Protein AF-A0A7S3A0T6-F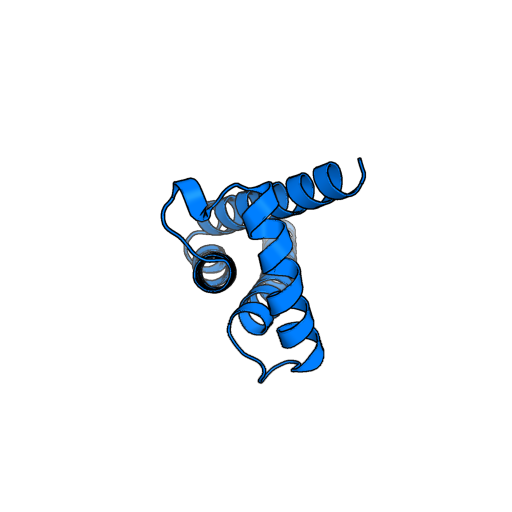1 (afdb_monomer)

Organism: NCBI:txid101924

Radius of gyration: 15.34 Å; Cα contacts (8 Å, |Δi|>4): 96; chains: 1; bounding box: 40×33×41 Å

Secondary structure (DSSP, 8-state):
-HHHHHHHHHHHHHHHHHHHHHHHHHHH-TTS-HHHHHHHHHHHHHHHHHHTGGGGT--HHHHHHHHHHHHHHHHHHHHHSHHHHHHHHHHHHHHHHHHHHHTT-

pLDDT: mean 93.17, std 6.4, range [57.34, 98.19]

InterPro domains:
  IPR032808 DoxX family [PF07681] (11-99)
  IPR040399 Transmembrane protein 35A/B [PTHR13163] (6-102)

Structure (mmCIF, N/CA/C/O backbone):
data_AF-A0A7S3A0T6-F1
#
_entry.id   AF-A0A7S3A0T6-F1
#
loop_
_atom_site.group_PDB
_atom_site.id
_atom_site.type_symbol
_atom_site.label_atom_id
_atom_site.label_alt_id
_atom_site.label_comp_id
_atom_site.label_asym_id
_atom_site.label_entity_id
_atom_site.label_seq_id
_atom_site.pdbx_PDB_ins_code
_atom_site.Cartn_x
_atom_site.Cartn_y
_atom_site.Cartn_z
_atom_site.occupancy
_atom_site.B_iso_or_equiv
_atom_site.auth_seq_id
_atom_site.auth_comp_id
_atom_site.auth_asym_id
_atom_site.auth_atom_id
_atom_site.pdbx_PDB_model_num
ATOM 1 N N . MET A 1 1 ? 22.030 4.275 -23.864 1.00 62.88 1 MET A N 1
ATOM 2 C CA . MET A 1 1 ? 21.041 5.051 -23.076 1.00 62.88 1 MET A CA 1
ATOM 3 C C . MET A 1 1 ? 19.754 4.273 -22.760 1.00 62.88 1 MET A C 1
ATOM 5 O O . MET A 1 1 ? 19.352 4.265 -21.606 1.00 62.88 1 MET A O 1
ATOM 9 N N . VAL A 1 2 ? 19.133 3.569 -23.721 1.00 71.81 2 VAL A N 1
ATOM 10 C CA . VAL A 1 2 ? 17.883 2.792 -23.501 1.00 71.81 2 VAL A CA 1
ATOM 11 C C . VAL A 1 2 ? 18.042 1.643 -22.489 1.00 71.81 2 VAL A C 1
ATOM 13 O O . VAL A 1 2 ? 17.225 1.512 -21.585 1.00 71.81 2 VAL A O 1
ATOM 16 N N . LYS A 1 3 ? 19.135 0.867 -22.566 1.00 81.75 3 LYS A N 1
ATOM 17 C CA . LYS A 1 3 ? 19.411 -0.235 -21.621 1.00 81.75 3 LYS A CA 1
ATOM 18 C C . LYS A 1 3 ? 19.549 0.234 -20.166 1.00 81.75 3 LYS A C 1
ATOM 20 O O . LYS A 1 3 ? 19.013 -0.401 -19.272 1.00 81.75 3 LYS A O 1
ATOM 25 N N . ALA A 1 4 ? 20.213 1.370 -19.942 1.00 85.69 4 ALA A N 1
ATOM 26 C CA . ALA A 1 4 ? 20.370 1.938 -18.604 1.00 85.69 4 ALA A CA 1
ATOM 27 C C . ALA A 1 4 ? 19.019 2.363 -18.005 1.00 85.69 4 ALA A C 1
ATOM 29 O O . ALA A 1 4 ? 18.727 2.022 -16.867 1.00 85.69 4 ALA A O 1
ATOM 30 N N . LYS A 1 5 ? 18.154 3.023 -18.792 1.00 86.81 5 LYS A N 1
ATOM 31 C CA . LYS A 1 5 ? 16.795 3.393 -18.357 1.00 86.81 5 LYS A CA 1
ATOM 32 C C . LYS A 1 5 ? 15.942 2.171 -18.004 1.00 86.81 5 LYS A C 1
ATOM 34 O O . LYS A 1 5 ? 15.212 2.204 -17.020 1.00 86.81 5 LYS A O 1
ATOM 39 N N . LEU A 1 6 ? 16.063 1.093 -18.780 1.00 90.31 6 LEU A N 1
ATOM 40 C CA . LEU A 1 6 ? 15.365 -0.162 -18.506 1.00 90.31 6 LEU A CA 1
ATOM 41 C C . LEU A 1 6 ? 15.841 -0.798 -17.193 1.00 90.31 6 LEU A C 1
ATOM 43 O O . LEU A 1 6 ? 15.012 -1.138 -16.356 1.00 90.31 6 LEU A O 1
ATOM 47 N N . ILE A 1 7 ? 17.158 -0.908 -16.992 1.00 94.00 7 ILE A N 1
ATOM 48 C CA . ILE A 1 7 ? 17.740 -1.468 -15.763 1.00 94.00 7 ILE A CA 1
ATOM 49 C C . ILE A 1 7 ? 17.304 -0.651 -14.548 1.00 94.00 7 ILE A C 1
ATOM 51 O O . ILE A 1 7 ? 16.799 -1.220 -13.586 1.00 94.00 7 ILE A O 1
ATOM 55 N N . VAL A 1 8 ? 17.425 0.677 -14.612 1.00 94.25 8 VAL A N 1
ATOM 56 C CA . VAL A 1 8 ? 16.989 1.572 -13.530 1.00 94.25 8 VAL A CA 1
ATOM 57 C C . VAL A 1 8 ? 15.506 1.371 -13.222 1.00 94.25 8 VAL A C 1
ATOM 59 O O . VAL A 1 8 ? 15.139 1.227 -12.060 1.00 94.25 8 VAL A O 1
ATOM 62 N N . SER A 1 9 ? 14.650 1.286 -14.247 1.00 92.12 9 SER A N 1
ATOM 63 C CA . SER A 1 9 ? 13.222 1.040 -14.034 1.00 92.12 9 SER A CA 1
ATOM 64 C C . SER A 1 9 ? 12.956 -0.312 -13.371 1.00 92.12 9 SER A C 1
ATOM 66 O O . SER A 1 9 ? 12.110 -0.372 -12.485 1.00 92.12 9 SER A O 1
ATOM 68 N N . ILE A 1 10 ? 13.656 -1.376 -13.768 1.00 95.69 10 ILE A N 1
ATOM 69 C CA . ILE A 1 10 ? 13.500 -2.709 -13.171 1.00 95.69 10 ILE A CA 1
ATOM 70 C C . ILE A 1 10 ? 13.936 -2.695 -11.706 1.00 95.69 10 ILE A C 1
ATOM 72 O O . ILE A 1 10 ? 13.206 -3.194 -10.856 1.00 95.69 10 ILE A O 1
ATOM 76 N N . VAL A 1 11 ? 15.086 -2.089 -11.401 1.00 96.69 11 VAL A N 1
ATOM 77 C CA . VAL A 1 11 ? 15.598 -1.984 -10.027 1.00 96.69 11 VAL A CA 1
ATOM 78 C C . VAL A 1 11 ? 14.608 -1.230 -9.142 1.00 96.69 11 VAL A C 1
ATOM 80 O O . VAL A 1 11 ? 14.240 -1.732 -8.084 1.00 96.69 11 VAL A O 1
ATOM 83 N N . ILE A 1 12 ? 14.100 -0.082 -9.598 1.00 95.94 12 ILE A N 1
ATOM 84 C CA . ILE A 1 12 ? 13.096 0.685 -8.847 1.00 95.94 12 ILE A CA 1
ATOM 85 C C . ILE A 1 12 ? 11.824 -0.142 -8.637 1.00 95.94 12 ILE A C 1
ATOM 87 O O . ILE A 1 12 ? 11.308 -0.190 -7.524 1.00 95.94 12 ILE A O 1
ATOM 91 N N . ARG A 1 13 ? 11.327 -0.833 -9.673 1.00 96.62 13 ARG A N 1
ATOM 92 C CA . ARG A 1 13 ? 10.130 -1.676 -9.539 1.00 96.62 13 ARG A CA 1
ATOM 93 C C . ARG A 1 13 ? 10.338 -2.813 -8.555 1.00 96.62 13 ARG A C 1
ATOM 95 O O . ARG A 1 13 ? 9.428 -3.087 -7.783 1.00 96.62 13 ARG A O 1
ATOM 102 N N . LEU A 1 14 ? 11.507 -3.448 -8.550 1.00 97.88 14 LEU A N 1
ATOM 103 C CA . LEU A 1 14 ? 11.843 -4.494 -7.585 1.00 97.88 14 LEU A CA 1
ATOM 104 C C . LEU A 1 14 ? 11.855 -3.950 -6.157 1.00 97.88 14 LEU A C 1
ATOM 106 O O . LEU A 1 14 ? 11.231 -4.545 -5.284 1.00 97.88 14 LEU A O 1
ATOM 110 N N . MET A 1 15 ? 12.499 -2.804 -5.930 1.00 97.62 15 MET A N 1
ATOM 111 C CA . MET A 1 15 ? 12.542 -2.168 -4.610 1.00 97.62 15 MET A CA 1
ATOM 112 C C . MET A 1 15 ? 11.141 -1.790 -4.119 1.00 97.62 15 MET A C 1
ATOM 114 O O . MET A 1 15 ? 10.767 -2.144 -3.004 1.00 97.62 15 MET A O 1
ATOM 118 N N . LEU A 1 16 ? 10.339 -1.137 -4.966 1.00 97.50 16 LEU A N 1
ATOM 119 C CA . LEU A 1 16 ? 8.954 -0.789 -4.644 1.00 97.50 16 LEU A CA 1
ATOM 120 C C . LEU A 1 16 ? 8.104 -2.038 -4.397 1.00 97.50 16 LEU A C 1
ATOM 122 O O . LEU A 1 16 ? 7.338 -2.074 -3.443 1.00 97.50 16 LEU A O 1
ATOM 126 N N . SER A 1 17 ? 8.270 -3.080 -5.215 1.00 98.19 17 SER A N 1
ATOM 127 C CA . SER A 1 17 ? 7.564 -4.352 -5.031 1.00 98.19 17 SER A CA 1
ATOM 128 C C . SER A 1 17 ? 7.885 -4.972 -3.680 1.00 98.19 17 SER A C 1
ATOM 130 O O . SER A 1 17 ? 6.972 -5.397 -2.986 1.00 98.19 17 SER A O 1
ATOM 132 N N . ALA A 1 18 ? 9.162 -4.999 -3.292 1.00 97.81 18 ALA A N 1
ATOM 133 C CA . ALA A 1 18 ? 9.585 -5.559 -2.017 1.00 97.81 18 ALA A CA 1
ATOM 134 C C . ALA A 1 18 ? 8.960 -4.798 -0.841 1.00 97.81 18 ALA A C 1
ATOM 136 O O . ALA A 1 18 ? 8.354 -5.417 0.030 1.00 97.81 18 ALA A O 1
ATOM 137 N N . VAL A 1 19 ? 9.050 -3.465 -0.843 1.00 96.44 19 VAL A N 1
ATOM 138 C CA . VAL A 1 19 ? 8.505 -2.631 0.240 1.00 96.44 19 VAL A CA 1
ATOM 139 C C . VAL A 1 19 ? 6.988 -2.782 0.345 1.00 96.44 19 VAL A C 1
ATOM 141 O O . VAL A 1 19 ? 6.487 -3.066 1.429 1.00 96.44 19 VAL A O 1
ATOM 144 N N . PHE A 1 20 ? 6.254 -2.658 -0.763 1.00 97.88 20 PHE A N 1
ATOM 145 C CA . PHE A 1 20 ? 4.790 -2.733 -0.748 1.00 97.88 20 PHE A CA 1
ATOM 146 C C . PHE A 1 20 ? 4.259 -4.143 -0.495 1.00 97.88 20 PHE A C 1
ATOM 148 O O . PHE A 1 20 ? 3.256 -4.287 0.198 1.00 97.88 20 PHE A O 1
ATOM 155 N N . LEU A 1 21 ? 4.922 -5.192 -0.997 1.00 97.31 21 LEU A N 1
ATOM 156 C CA . LEU A 1 21 ? 4.538 -6.563 -0.654 1.00 97.31 21 LEU A CA 1
ATOM 157 C C . LEU A 1 21 ? 4.757 -6.832 0.826 1.00 97.31 21 LEU A C 1
ATOM 159 O O . LEU A 1 21 ? 3.862 -7.387 1.452 1.00 97.31 21 LEU A O 1
ATOM 163 N N .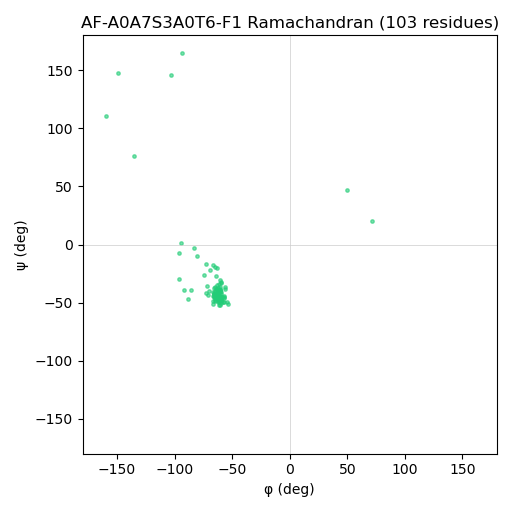 MET A 1 22 ? 5.897 -6.437 1.398 1.00 96.12 22 MET A N 1
ATOM 164 C CA . MET A 1 22 ? 6.129 -6.610 2.834 1.00 96.12 22 MET A CA 1
ATOM 165 C C . MET A 1 22 ? 5.094 -5.829 3.644 1.00 96.12 22 MET A C 1
ATOM 167 O O . MET A 1 22 ? 4.402 -6.428 4.462 1.00 96.12 22 MET A O 1
ATOM 171 N N . ALA A 1 23 ? 4.924 -4.534 3.359 1.00 95.69 23 ALA A N 1
ATOM 172 C CA . ALA A 1 23 ? 3.989 -3.660 4.063 1.00 95.69 23 ALA A CA 1
ATOM 173 C C . ALA A 1 23 ? 2.530 -4.134 3.959 1.00 95.69 23 ALA A C 1
ATOM 175 O O . ALA A 1 23 ? 1.812 -4.087 4.958 1.00 95.69 23 ALA A O 1
ATOM 176 N N . GLY A 1 24 ? 2.102 -4.611 2.789 1.00 96.88 24 GLY A N 1
ATOM 177 C CA . GLY A 1 24 ? 0.757 -5.147 2.590 1.00 96.88 2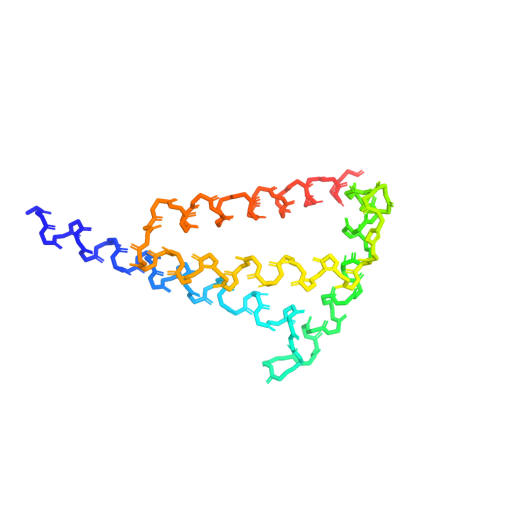4 GLY A CA 1
ATOM 178 C C . GLY A 1 24 ? 0.577 -6.505 3.251 1.00 96.88 24 GLY A C 1
ATOM 179 O O . GLY A 1 24 ? -0.427 -6.744 3.915 1.00 96.88 24 GLY A O 1
ATOM 180 N N . THR A 1 25 ? 1.574 -7.383 3.155 1.00 96.69 25 THR A N 1
ATOM 181 C CA . THR A 1 25 ? 1.498 -8.729 3.739 1.00 96.69 25 THR A CA 1
ATOM 182 C C . THR A 1 25 ? 1.414 -8.670 5.259 1.00 96.69 25 THR A C 1
ATOM 184 O O . THR A 1 25 ? 0.542 -9.329 5.816 1.00 96.69 25 THR A O 1
ATOM 187 N N . VAL A 1 26 ? 2.218 -7.838 5.935 1.00 96.50 26 VAL A N 1
ATOM 188 C CA . VAL A 1 26 ? 2.117 -7.687 7.403 1.00 96.50 26 VAL A CA 1
ATOM 189 C C . VAL A 1 26 ? 0.779 -7.099 7.841 1.00 96.50 26 VAL A C 1
ATOM 191 O O . VAL A 1 26 ? 0.322 -7.393 8.937 1.00 96.50 26 VAL A O 1
ATOM 194 N N . LYS A 1 27 ? 0.104 -6.307 6.996 1.00 96.06 27 LYS A N 1
ATOM 195 C CA . LYS A 1 27 ? -1.261 -5.834 7.275 1.00 96.06 27 LYS A CA 1
ATOM 196 C C . LYS A 1 27 ? -2.310 -6.925 7.087 1.00 96.06 27 LYS A C 1
ATOM 198 O O . LYS A 1 27 ? -3.359 -6.832 7.705 1.00 96.06 27 LYS A O 1
ATOM 203 N N . LEU A 1 28 ? -2.056 -7.929 6.250 1.00 97.00 28 LEU A N 1
ATOM 204 C CA . LEU A 1 28 ? -3.020 -8.983 5.915 1.00 97.00 28 LEU A CA 1
ATOM 205 C C . LEU A 1 28 ? -2.842 -10.257 6.746 1.00 97.00 28 LEU A C 1
ATOM 207 O O . LEU A 1 28 ? -3.812 -10.973 6.973 1.00 97.00 28 LEU A O 1
ATOM 211 N N . THR A 1 29 ? -1.623 -10.563 7.191 1.00 94.88 29 THR A N 1
ATOM 212 C CA . THR A 1 29 ? -1.314 -11.788 7.937 1.00 94.88 29 THR A CA 1
ATOM 213 C C . THR A 1 29 ? -0.172 -11.586 8.930 1.00 94.88 29 THR A C 1
ATOM 215 O O . THR A 1 29 ? 0.765 -10.826 8.695 1.00 94.88 29 THR A O 1
ATOM 218 N N . ASP A 1 30 ? -0.267 -12.314 10.032 1.00 94.38 30 ASP A N 1
ATOM 219 C CA . ASP A 1 30 ? 0.715 -12.503 11.102 1.00 94.38 30 ASP A CA 1
ATOM 220 C C . ASP A 1 30 ? 1.915 -13.381 10.709 1.00 94.38 30 ASP A C 1
ATOM 222 O O . ASP A 1 30 ? 2.960 -13.331 11.349 1.00 94.38 30 ASP A O 1
ATOM 226 N N . LYS A 1 31 ? 1.814 -14.157 9.624 1.00 94.81 31 LYS A N 1
ATOM 227 C CA . LYS A 1 31 ? 2.831 -15.146 9.220 1.00 94.81 31 LYS A CA 1
ATOM 228 C C . LYS A 1 31 ? 4.200 -14.570 8.862 1.00 94.81 31 LYS A C 1
ATOM 230 O O . LYS A 1 31 ? 5.162 -15.333 8.797 1.00 94.81 31 LYS A O 1
ATOM 235 N N . LEU A 1 32 ? 4.278 -13.280 8.533 1.00 91.19 32 LEU A N 1
ATOM 236 C CA . LEU A 1 32 ? 5.541 -12.633 8.167 1.00 91.19 32 LEU A CA 1
ATOM 237 C C . LEU A 1 32 ? 6.265 -12.094 9.402 1.00 91.19 32 LEU A C 1
ATOM 239 O O . LEU A 1 32 ? 7.461 -12.325 9.550 1.00 91.19 32 LEU A O 1
ATOM 243 N N . ASP A 1 33 ? 5.532 -11.401 10.272 1.00 93.31 33 ASP A N 1
ATOM 244 C CA . ASP A 1 33 ? 5.988 -10.989 11.596 1.00 93.31 33 ASP A CA 1
ATOM 245 C C . ASP A 1 33 ? 4.776 -10.679 12.484 1.00 93.31 33 ASP A C 1
ATOM 247 O O . ASP A 1 33 ? 4.063 -9.696 12.263 1.00 93.31 33 ASP A O 1
ATOM 251 N N . GLU A 1 34 ? 4.546 -11.525 13.485 1.00 94.50 34 GLU A N 1
ATOM 252 C CA . GLU A 1 34 ? 3.393 -11.446 14.386 1.00 94.50 34 GLU A CA 1
ATOM 253 C C . GLU A 1 34 ? 3.399 -10.141 15.192 1.00 94.50 34 GLU A C 1
ATOM 255 O O . GLU A 1 34 ? 2.382 -9.454 15.271 1.00 94.50 34 GLU A O 1
ATOM 260 N N . ASN A 1 35 ? 4.569 -9.726 15.690 1.00 94.88 35 ASN A N 1
ATOM 261 C CA . ASN A 1 35 ? 4.703 -8.491 16.462 1.00 94.88 35 ASN A CA 1
ATOM 262 C C . ASN A 1 35 ? 4.328 -7.262 15.623 1.00 94.88 35 ASN A C 1
ATOM 264 O O . ASN A 1 35 ? 3.547 -6.419 16.066 1.00 94.88 35 ASN A O 1
ATOM 268 N N . THR A 1 36 ? 4.839 -7.163 14.390 1.00 92.94 36 THR A N 1
ATOM 269 C CA . THR A 1 36 ? 4.450 -6.084 13.472 1.00 92.94 36 THR A CA 1
ATOM 270 C C . THR A 1 36 ? 2.968 -6.166 13.119 1.00 92.94 36 THR A C 1
ATOM 272 O O . THR A 1 36 ? 2.315 -5.127 13.052 1.00 92.94 36 THR A O 1
ATOM 275 N N . HIS A 1 37 ? 2.402 -7.359 12.929 1.00 94.56 37 HIS A N 1
ATOM 276 C CA . HIS A 1 37 ? 0.970 -7.514 12.664 1.00 94.56 37 HIS A CA 1
ATOM 277 C C . HIS A 1 37 ? 0.107 -6.973 13.811 1.00 94.56 37 HIS A C 1
ATOM 279 O O . HIS A 1 37 ? -0.818 -6.194 13.572 1.00 94.56 37 HIS A O 1
ATOM 285 N N . GLU A 1 38 ? 0.440 -7.310 15.057 1.00 94.25 38 GLU A N 1
ATOM 286 C CA . GLU A 1 38 ? -0.239 -6.775 16.240 1.00 94.25 38 GLU A CA 1
ATOM 287 C C . GLU A 1 38 ? -0.068 -5.258 16.376 1.00 94.25 38 GLU A C 1
ATOM 289 O O . GLU A 1 38 ? -1.018 -4.550 16.723 1.00 94.25 38 GLU A O 1
ATOM 294 N N . MET A 1 39 ? 1.124 -4.734 16.077 1.00 93.31 39 MET A N 1
ATOM 295 C CA . MET A 1 39 ? 1.355 -3.289 16.025 1.00 93.31 39 MET A CA 1
ATOM 296 C C . MET A 1 39 ? 0.481 -2.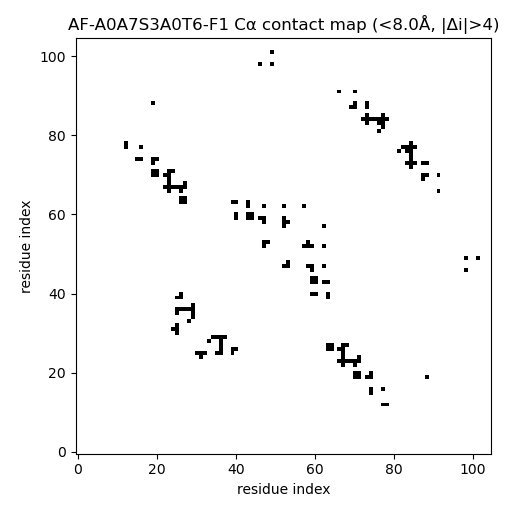618 14.961 1.00 93.31 39 MET A C 1
ATOM 298 O O . MET A 1 39 ? -0.061 -1.544 15.216 1.00 93.31 39 MET A O 1
ATOM 302 N N . MET A 1 40 ? 0.308 -3.242 13.791 1.00 93.56 40 MET A N 1
ATOM 303 C CA . MET A 1 40 ? -0.574 -2.730 12.739 1.00 93.56 40 MET A CA 1
ATOM 304 C C . MET A 1 40 ? -2.039 -2.753 13.172 1.00 93.56 40 MET A C 1
ATO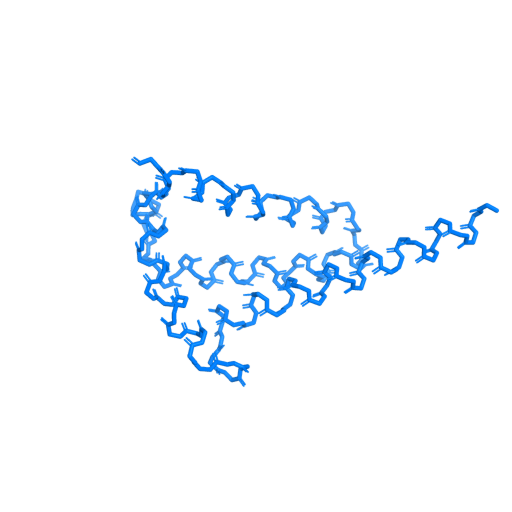M 306 O O . MET A 1 40 ? -2.732 -1.774 12.922 1.00 93.56 40 MET A O 1
ATOM 310 N N . LEU A 1 41 ? -2.514 -3.811 13.839 1.00 93.56 41 LEU A N 1
ATOM 311 C CA . LEU A 1 41 ? -3.888 -3.867 14.360 1.00 93.56 41 LEU A CA 1
ATOM 312 C C . LEU A 1 41 ? -4.193 -2.650 15.241 1.00 93.56 41 LEU A C 1
ATOM 314 O O . LEU A 1 41 ? -5.138 -1.919 14.967 1.00 93.56 41 LEU A O 1
ATOM 318 N N . LYS A 1 42 ? -3.324 -2.376 16.220 1.00 93.25 42 LYS A N 1
ATOM 319 C CA . LYS A 1 42 ? -3.469 -1.223 17.124 1.00 93.25 42 LYS A CA 1
ATOM 320 C C . LYS A 1 42 ? -3.302 0.114 16.400 1.00 93.25 42 LYS A C 1
ATOM 322 O O . LYS A 1 42 ? -4.032 1.059 16.669 1.00 93.25 42 LYS A O 1
ATOM 327 N N . GLY A 1 43 ? -2.340 0.213 15.482 1.00 92.19 43 GLY A N 1
ATOM 328 C CA . GLY A 1 43 ? -2.097 1.445 14.728 1.00 92.19 43 GLY A CA 1
ATOM 329 C C . GLY A 1 43 ? -3.280 1.832 13.840 1.00 92.19 43 GLY A C 1
ATOM 330 O O . GLY A 1 43 ? -3.631 3.008 13.745 1.00 92.19 43 GLY A O 1
ATOM 331 N N . PHE A 1 44 ? -3.937 0.842 13.231 1.00 94.06 44 PHE A N 1
ATOM 332 C CA . PHE A 1 44 ? -5.087 1.080 12.365 1.00 94.06 44 PHE A CA 1
ATOM 333 C C . PHE A 1 44 ? -6.333 1.556 13.111 1.00 94.06 44 PHE A C 1
ATOM 335 O O . PHE A 1 44 ? -7.136 2.243 12.485 1.00 94.06 44 PHE A O 1
ATOM 342 N N . ASP A 1 45 ? -6.466 1.306 14.417 1.00 93.06 45 ASP A N 1
ATOM 343 C CA . ASP A 1 45 ? -7.505 1.945 15.238 1.00 93.06 45 ASP A CA 1
ATOM 344 C C . ASP A 1 45 ? -7.335 3.472 15.243 1.00 93.06 45 ASP A C 1
ATOM 346 O O . ASP A 1 45 ? -8.285 4.219 15.017 1.00 93.06 45 ASP A O 1
ATOM 350 N N . THR A 1 46 ? -6.099 3.952 15.402 1.00 90.88 46 THR A N 1
ATOM 351 C CA . THR A 1 46 ? -5.797 5.389 15.365 1.00 90.88 46 THR A CA 1
ATOM 352 C C . THR A 1 46 ? -5.942 5.958 13.952 1.00 90.88 46 THR A C 1
ATOM 354 O O . THR A 1 46 ? -6.468 7.053 13.762 1.00 90.88 46 THR A O 1
ATOM 357 N N . TYR A 1 47 ? -5.504 5.223 12.927 1.00 91.19 47 TYR A N 1
ATOM 358 C CA . TYR A 1 47 ? -5.630 5.671 11.534 1.00 91.19 47 TYR A CA 1
ATOM 359 C C . TYR A 1 47 ? -7.090 5.761 11.090 1.00 91.19 47 TYR A C 1
ATOM 361 O O . TYR A 1 47 ? -7.458 6.684 10.363 1.00 91.19 47 TYR A O 1
ATOM 369 N N . ALA A 1 48 ? -7.917 4.819 11.541 1.00 91.94 48 ALA A N 1
ATOM 370 C CA . ALA A 1 48 ? -9.353 4.811 11.324 1.00 91.94 48 ALA A CA 1
ATOM 371 C C . ALA A 1 48 ? -10.022 6.072 11.882 1.00 91.94 48 ALA A C 1
ATOM 373 O O . ALA A 1 48 ? -10.828 6.697 11.190 1.00 91.94 48 ALA A O 1
ATOM 374 N N . GLU A 1 49 ? -9.652 6.465 13.100 1.00 91.38 49 GLU A N 1
ATOM 375 C CA . GLU A 1 49 ? -10.150 7.679 13.744 1.00 91.38 49 GLU A CA 1
ATOM 376 C C . GLU A 1 49 ? -9.712 8.942 12.987 1.00 91.38 49 GLU A C 1
ATOM 378 O O . GLU A 1 49 ? -10.550 9.778 12.644 1.00 91.38 49 GLU A O 1
ATOM 383 N N . MET A 1 50 ? -8.424 9.053 12.637 1.00 89.44 50 MET A N 1
ATOM 384 C CA . MET A 1 50 ? -7.895 10.206 11.894 1.00 89.44 50 MET A CA 1
ATOM 385 C C . MET A 1 50 ? -8.576 10.391 10.534 1.00 89.44 50 MET A C 1
ATOM 387 O O . MET A 1 50 ? -8.923 11.512 10.157 1.00 89.44 50 MET A O 1
ATOM 391 N N . PHE A 1 51 ? -8.797 9.297 9.803 1.00 89.56 51 PHE A N 1
ATOM 392 C CA . PHE A 1 51 ? -9.474 9.329 8.506 1.00 89.56 51 PHE A CA 1
ATOM 393 C C . PHE A 1 51 ? -11.002 9.334 8.597 1.00 89.56 51 PHE A C 1
ATOM 395 O O . PHE A 1 51 ? -11.653 9.441 7.556 1.00 89.56 51 PHE A O 1
ATOM 402 N N . LYS A 1 52 ? -11.581 9.242 9.802 1.00 91.00 52 LYS A N 1
ATOM 403 C CA . LYS A 1 52 ? -13.034 9.159 10.027 1.00 91.00 52 LYS A CA 1
ATOM 404 C C . LYS A 1 52 ? -13.689 8.085 9.156 1.00 91.00 52 LYS A C 1
ATOM 406 O O . LYS A 1 52 ? -14.689 8.330 8.476 1.00 91.00 52 LYS A O 1
ATOM 411 N N . ILE A 1 53 ? -13.084 6.895 9.114 1.00 91.50 53 ILE A N 1
ATOM 412 C CA . ILE A 1 53 ? -13.542 5.799 8.239 1.00 91.50 53 ILE A CA 1
ATOM 413 C C . ILE A 1 53 ? -14.922 5.256 8.635 1.00 91.50 53 ILE A C 1
ATOM 415 O O . ILE A 1 53 ? -15.591 4.613 7.827 1.00 91.50 53 ILE A O 1
ATOM 419 N N . ASP A 1 54 ? -15.365 5.537 9.859 1.00 88.19 54 ASP A N 1
ATOM 420 C CA . ASP A 1 54 ? -16.702 5.237 10.362 1.00 88.19 54 ASP A CA 1
ATOM 421 C C . ASP A 1 54 ? -17.785 5.923 9.516 1.00 88.19 54 ASP A C 1
ATOM 423 O O . ASP A 1 54 ? -18.839 5.338 9.265 1.00 88.19 54 ASP A O 1
ATOM 427 N N . THR A 1 55 ? -17.490 7.106 8.963 1.00 91.12 55 THR A N 1
ATOM 428 C CA . THR A 1 55 ? -18.373 7.807 8.012 1.00 91.12 55 THR A CA 1
ATOM 429 C C . THR A 1 55 ? -18.562 7.049 6.694 1.00 91.12 55 THR A C 1
ATOM 431 O O . THR A 1 55 ? -19.543 7.277 5.986 1.00 91.12 55 THR A O 1
ATOM 434 N N . LEU A 1 56 ? -17.658 6.115 6.381 1.00 86.62 56 LEU A N 1
ATOM 435 C CA . LEU A 1 56 ? -17.739 5.205 5.236 1.00 86.62 56 LEU A CA 1
ATOM 436 C C . LEU A 1 56 ? -18.369 3.851 5.607 1.00 86.62 56 LEU A C 1
ATOM 438 O O . LEU A 1 56 ? -18.466 2.972 4.753 1.00 86.62 56 LEU A O 1
ATOM 442 N N . GLY A 1 57 ? -18.791 3.665 6.864 1.00 90.19 57 GLY A N 1
ATOM 443 C CA . GLY A 1 57 ? -19.348 2.406 7.363 1.00 90.19 57 GLY A CA 1
ATOM 444 C C . GLY A 1 57 ? -18.315 1.286 7.512 1.00 90.19 57 GLY A C 1
ATOM 445 O O . GLY A 1 57 ? -18.695 0.115 7.529 1.00 90.19 57 GLY A O 1
ATOM 446 N N . LEU A 1 58 ? -17.024 1.627 7.589 1.00 90.06 58 LEU A N 1
ATOM 447 C CA . LEU A 1 58 ? -15.926 0.674 7.749 1.00 90.06 58 LEU A CA 1
ATOM 448 C C . LEU A 1 58 ? -15.420 0.662 9.190 1.00 90.06 58 LEU A C 1
ATOM 450 O O . LEU A 1 58 ? -15.359 1.699 9.848 1.00 90.06 58 LEU A O 1
ATOM 454 N N . ASN A 1 59 ? -15.003 -0.511 9.661 1.00 94.06 59 ASN A N 1
ATOM 455 C CA . ASN A 1 59 ? -14.263 -0.639 10.915 1.00 94.06 59 ASN A CA 1
ATOM 456 C C . ASN A 1 59 ? -12.731 -0.626 10.670 1.00 94.06 59 ASN A C 1
ATOM 458 O O . ASN A 1 59 ? -12.290 -0.793 9.525 1.00 94.06 59 ASN A O 1
ATOM 462 N N . PRO A 1 60 ? -11.903 -0.432 11.716 1.00 94.25 60 PRO A N 1
ATOM 463 C CA . PRO A 1 60 ? -10.445 -0.364 11.577 1.00 94.25 60 PRO A CA 1
ATOM 464 C C . PRO A 1 60 ? -9.823 -1.594 10.911 1.00 94.25 60 PRO A C 1
ATOM 466 O O . PRO A 1 60 ? -8.923 -1.467 10.078 1.00 94.25 60 PRO A O 1
ATOM 469 N N . ASP A 1 61 ? -10.343 -2.784 11.213 1.00 94.75 61 ASP A N 1
ATOM 470 C CA . ASP A 1 61 ? -9.855 -4.036 10.640 1.00 94.75 61 ASP A CA 1
ATOM 471 C C . ASP A 1 61 ? -10.133 -4.129 9.131 1.00 94.75 61 ASP A C 1
ATOM 473 O O . ASP A 1 61 ? -9.242 -4.438 8.338 1.00 94.75 61 ASP A O 1
ATOM 477 N N . GLN A 1 62 ? -11.342 -3.763 8.703 1.00 95.50 62 GLN A N 1
ATOM 478 C CA . GLN A 1 62 ? -11.712 -3.681 7.291 1.00 95.50 62 GLN A CA 1
ATOM 479 C C . GLN A 1 62 ? -10.857 -2.654 6.551 1.00 95.50 62 GLN A C 1
ATOM 481 O O . GLN A 1 62 ? -10.435 -2.912 5.424 1.00 95.50 62 GLN A O 1
ATOM 486 N N . PHE A 1 63 ? -10.565 -1.512 7.175 1.00 94.75 63 PHE A N 1
ATOM 487 C CA . PHE A 1 63 ? -9.689 -0.499 6.594 1.00 94.75 63 PHE A CA 1
ATOM 488 C C . PHE A 1 63 ? -8.248 -0.996 6.450 1.00 94.75 63 PHE A C 1
ATOM 490 O O . PHE A 1 63 ? -7.647 -0.834 5.388 1.00 94.75 63 PHE A O 1
ATOM 497 N N . ARG A 1 64 ? -7.715 -1.687 7.461 1.00 96.25 64 ARG A N 1
ATOM 498 C CA . ARG A 1 64 ? -6.402 -2.344 7.408 1.00 96.25 64 ARG A CA 1
ATOM 499 C C . ARG A 1 64 ? -6.314 -3.362 6.282 1.00 96.25 64 ARG A C 1
ATOM 501 O O . ARG A 1 64 ? -5.373 -3.315 5.487 1.00 96.25 64 ARG A O 1
ATOM 508 N N . VAL A 1 65 ? -7.299 -4.253 6.187 1.00 96.81 65 VAL A N 1
ATOM 509 C CA . VAL A 1 65 ? -7.367 -5.269 5.130 1.00 96.81 65 VAL A CA 1
ATOM 510 C C . VAL A 1 65 ? -7.488 -4.609 3.761 1.00 96.81 65 VAL A C 1
ATOM 512 O O . VAL A 1 65 ? -6.805 -5.019 2.822 1.00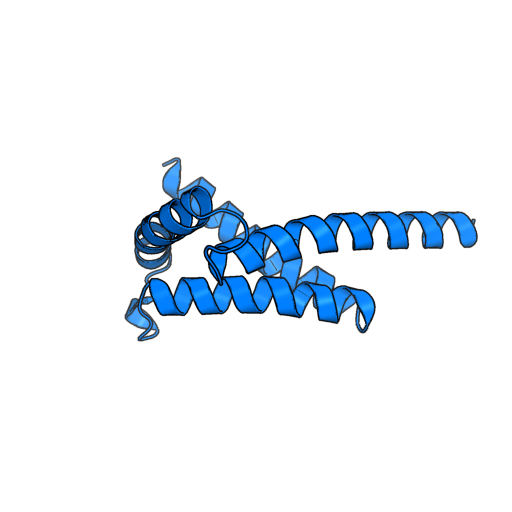 96.81 65 VAL A O 1
ATOM 515 N N . PHE A 1 66 ? -8.297 -3.559 3.637 1.00 95.88 66 PHE A N 1
ATOM 516 C CA . PHE A 1 66 ? -8.439 -2.798 2.401 1.00 95.88 66 PHE A CA 1
ATOM 517 C C . PHE A 1 66 ? -7.111 -2.169 1.963 1.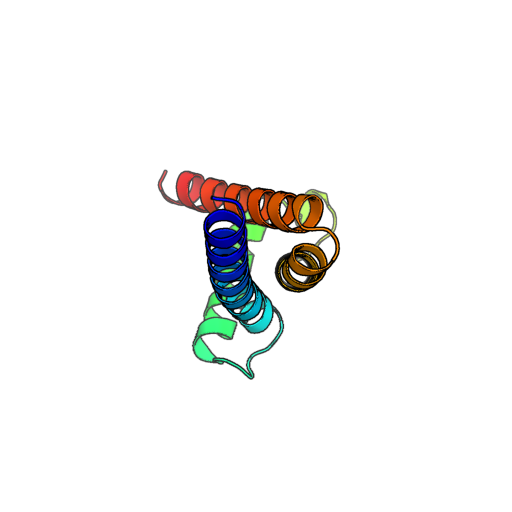00 95.88 66 PHE A C 1
ATOM 519 O O . PHE A 1 66 ? -6.668 -2.409 0.840 1.00 95.88 66 PHE A O 1
ATOM 526 N N . VAL A 1 67 ? -6.429 -1.434 2.849 1.00 96.25 67 VAL A N 1
ATOM 527 C CA . VAL A 1 67 ? -5.129 -0.809 2.549 1.00 96.25 67 VAL A CA 1
ATOM 528 C C . VAL A 1 67 ? -4.073 -1.864 2.218 1.00 96.25 67 VAL A C 1
ATOM 530 O O . VAL A 1 67 ? -3.405 -1.744 1.192 1.00 96.25 67 VAL A O 1
ATOM 533 N N . GLY A 1 68 ? -3.962 -2.933 3.013 1.00 97.25 68 GLY A N 1
ATOM 534 C CA . GLY A 1 68 ? -3.019 -4.025 2.742 1.00 97.25 68 GLY A CA 1
ATOM 535 C C . GLY A 1 68 ? -3.281 -4.713 1.399 1.00 97.25 68 GLY A C 1
ATOM 536 O O . GLY A 1 68 ? -2.351 -5.019 0.653 1.00 97.25 68 GLY A O 1
ATOM 537 N N . THR A 1 69 ? -4.553 -4.883 1.032 1.00 98.00 69 THR A N 1
ATOM 538 C CA . THR A 1 69 ? -4.950 -5.424 -0.275 1.00 98.00 69 THR A CA 1
ATOM 539 C C . THR A 1 69 ? -4.560 -4.481 -1.411 1.00 98.00 69 THR A C 1
ATOM 541 O O . THR A 1 69 ? -4.006 -4.936 -2.414 1.00 98.00 69 THR A O 1
ATOM 544 N N . LEU A 1 70 ? -4.794 -3.171 -1.266 1.00 97.75 70 LEU A N 1
ATOM 545 C CA . LEU A 1 70 ? -4.378 -2.176 -2.259 1.00 97.75 70 LEU A CA 1
ATOM 546 C C . LEU A 1 70 ? -2.861 -2.170 -2.456 1.00 97.75 70 LEU A C 1
ATOM 548 O O . LEU A 1 70 ? -2.405 -2.090 -3.595 1.00 97.75 70 LEU A O 1
ATOM 552 N N . GLU A 1 71 ? -2.079 -2.305 -1.387 1.00 98.12 71 GLU A N 1
ATOM 553 C CA . GLU A 1 71 ? -0.620 -2.386 -1.471 1.00 98.12 71 GLU A CA 1
ATOM 554 C C . GLU A 1 71 ? -0.169 -3.612 -2.275 1.00 98.12 71 GLU A C 1
ATOM 556 O O . GLU A 1 71 ? 0.631 -3.467 -3.202 1.00 98.12 71 GLU A O 1
ATOM 561 N N . VAL A 1 72 ? -0.731 -4.797 -2.019 1.00 98.00 72 VAL A N 1
ATOM 562 C CA . VAL A 1 72 ? -0.403 -6.018 -2.779 1.00 98.00 72 VAL A CA 1
ATOM 563 C C . VAL A 1 72 ? -0.852 -5.913 -4.242 1.00 98.00 72 VAL A C 1
ATOM 565 O O . VAL A 1 72 ? -0.070 -6.205 -5.152 1.00 98.00 72 VAL A O 1
ATOM 568 N N . ILE A 1 73 ? -2.077 -5.439 -4.500 1.00 98.00 73 ILE A N 1
ATOM 569 C CA . ILE A 1 73 ? -2.591 -5.221 -5.864 1.00 98.00 73 ILE A CA 1
ATOM 570 C C . ILE A 1 7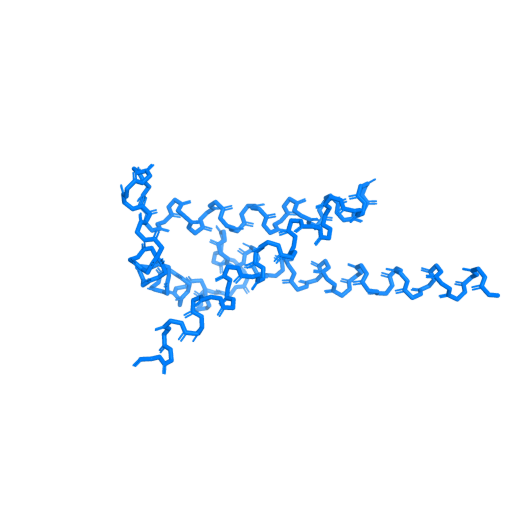3 ? -1.719 -4.213 -6.615 1.00 98.00 73 ILE A C 1
ATOM 572 O O . ILE A 1 73 ? -1.431 -4.411 -7.797 1.00 98.00 73 ILE A O 1
ATOM 576 N N . SER A 1 74 ? -1.251 -3.158 -5.944 1.00 97.94 74 SER A N 1
ATOM 577 C CA . SER A 1 74 ? -0.393 -2.143 -6.559 1.00 97.94 74 SER A CA 1
ATOM 578 C C . SER A 1 74 ? 0.905 -2.732 -7.104 1.00 97.94 74 SER A C 1
ATOM 580 O O . SER A 1 74 ? 1.375 -2.294 -8.152 1.00 97.94 74 SER A O 1
ATOM 582 N N . VAL A 1 75 ? 1.446 -3.770 -6.457 1.00 98.06 75 VAL A N 1
ATOM 583 C CA . VAL A 1 75 ? 2.650 -4.465 -6.921 1.00 98.06 75 VAL A CA 1
ATOM 584 C C . VAL A 1 75 ? 2.359 -5.284 -8.167 1.00 98.06 75 VAL A C 1
ATOM 586 O O . VAL A 1 75 ? 3.116 -5.201 -9.131 1.00 98.06 75 VAL A O 1
ATOM 589 N N . VAL A 1 76 ? 1.238 -6.005 -8.206 1.00 97.75 76 VAL A N 1
ATOM 590 C CA . VAL A 1 76 ? 0.799 -6.699 -9.427 1.00 97.75 76 VAL A CA 1
ATOM 591 C C . VAL A 1 76 ? 0.663 -5.687 -10.570 1.00 97.75 76 VAL A C 1
ATOM 593 O O . VAL A 1 76 ? 1.265 -5.854 -11.633 1.00 97.75 76 VAL A O 1
ATOM 596 N N . LEU A 1 77 ? -0.035 -4.576 -10.329 1.00 97.75 77 LEU A N 1
ATOM 597 C CA . LEU A 1 77 ? -0.189 -3.505 -11.311 1.00 97.75 77 LEU A CA 1
ATOM 598 C C . LEU A 1 77 ? 1.153 -2.894 -11.725 1.00 97.75 77 LEU A C 1
ATOM 600 O O . LEU A 1 77 ? 1.331 -2.599 -12.899 1.00 97.75 77 LEU A O 1
ATOM 604 N N . LEU A 1 78 ? 2.126 -2.749 -10.827 1.00 97.75 78 LEU A N 1
ATOM 605 C CA . LEU A 1 78 ? 3.433 -2.164 -11.140 1.00 97.75 78 LEU A CA 1
ATOM 606 C C . LEU A 1 78 ? 4.195 -2.949 -12.223 1.00 97.75 78 LEU A C 1
ATOM 608 O O . LEU A 1 78 ? 4.957 -2.359 -12.997 1.00 97.75 78 LEU A O 1
ATOM 612 N N . TRP A 1 79 ? 3.980 -4.264 -12.309 1.00 97.38 79 TRP A N 1
ATOM 613 C CA . TRP A 1 79 ? 4.615 -5.119 -13.314 1.00 97.38 79 TRP A CA 1
ATOM 614 C C . TRP A 1 79 ? 3.857 -5.161 -14.643 1.00 97.38 79 TRP A C 1
ATOM 616 O O . TRP A 1 79 ? 4.501 -5.120 -15.692 1.00 97.38 79 TRP A O 1
ATOM 626 N N . PHE A 1 80 ? 2.521 -5.183 -14.618 1.00 96.75 80 PHE A N 1
ATOM 627 C CA . PHE A 1 80 ? 1.696 -5.291 -15.832 1.00 96.75 80 PHE A CA 1
ATOM 628 C C . PHE A 1 80 ? 1.291 -3.936 -16.428 1.00 96.75 80 PHE A C 1
ATOM 630 O O . PHE A 1 80 ? 1.299 -3.762 -17.644 1.00 96.75 80 PHE A O 1
ATOM 637 N N . VAL A 1 81 ? 0.964 -2.961 -15.580 1.00 96.81 81 VAL A N 1
ATOM 638 C CA . VAL A 1 81 ? 0.519 -1.606 -15.942 1.00 96.81 81 VAL A CA 1
ATOM 639 C C . VAL A 1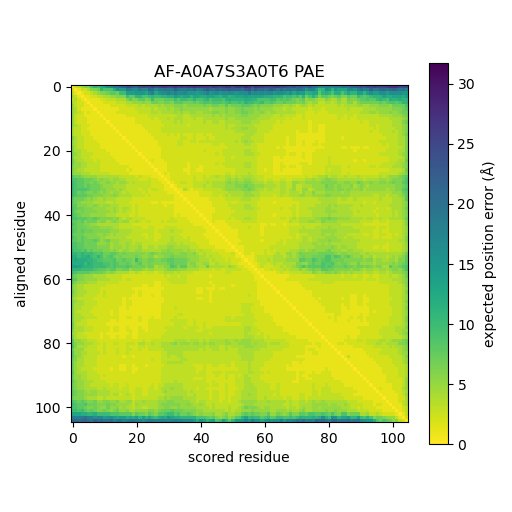 81 ? 1.255 -0.582 -15.058 1.00 96.81 81 VAL A C 1
ATOM 641 O O . VAL A 1 81 ? 0.677 -0.031 -14.116 1.00 96.81 81 VAL A O 1
ATOM 644 N N . PRO A 1 82 ? 2.545 -0.300 -15.339 1.00 93.56 82 PRO A N 1
ATOM 645 C CA . PRO A 1 82 ? 3.439 0.372 -14.392 1.00 93.56 82 PRO A CA 1
ATOM 646 C C . PRO A 1 82 ? 2.943 1.730 -13.900 1.00 93.56 82 PRO A C 1
ATOM 648 O O . PRO A 1 82 ? 3.111 2.048 -12.728 1.00 93.56 82 PRO A O 1
ATOM 651 N N . LEU A 1 83 ? 2.296 2.504 -14.779 1.00 95.06 83 LEU A N 1
ATOM 652 C CA . LEU A 1 83 ? 1.715 3.798 -14.427 1.00 95.06 83 LEU A CA 1
ATOM 653 C C . LEU A 1 83 ? 0.635 3.652 -13.346 1.00 95.06 83 LEU A C 1
ATOM 655 O O . LEU A 1 83 ? 0.687 4.356 -12.341 1.00 95.06 83 LEU A O 1
ATOM 659 N N . ALA A 1 84 ? -0.292 2.706 -13.517 1.00 96.44 84 ALA A N 1
ATOM 660 C CA . ALA A 1 84 ? -1.373 2.461 -12.565 1.00 96.44 84 ALA A CA 1
ATOM 661 C C . ALA A 1 84 ? -0.834 1.951 -11.221 1.00 96.44 84 ALA A C 1
ATOM 663 O O . ALA A 1 84 ? -1.246 2.444 -10.173 1.00 96.44 84 ALA A O 1
ATOM 664 N N . GLY A 1 85 ? 0.135 1.028 -11.251 1.00 96.94 85 GLY A N 1
ATOM 665 C CA . GLY A 1 85 ? 0.804 0.544 -10.041 1.00 96.94 85 GLY A CA 1
ATOM 666 C C . GLY A 1 85 ? 1.501 1.669 -9.280 1.00 96.94 85 GLY A C 1
ATOM 667 O O . GLY A 1 85 ? 1.231 1.864 -8.100 1.00 96.94 85 GLY A O 1
ATOM 668 N N . SER A 1 86 ? 2.321 2.473 -9.967 1.00 96.19 86 SER A N 1
ATOM 669 C CA . SER A 1 86 ? 3.017 3.607 -9.341 1.00 96.19 86 SER A CA 1
ATOM 670 C C . SER A 1 86 ? 2.065 4.679 -8.807 1.00 96.19 86 SER A C 1
ATOM 672 O O . SER A 1 86 ? 2.336 5.272 -7.767 1.00 96.19 86 SER A O 1
ATOM 674 N N . PHE A 1 87 ? 0.939 4.909 -9.488 1.00 97.44 87 PHE A N 1
ATOM 675 C CA . PHE A 1 87 ? -0.075 5.856 -9.040 1.00 97.44 87 PHE A CA 1
ATOM 676 C C . PHE A 1 87 ? -0.743 5.374 -7.752 1.00 97.44 87 PHE A C 1
ATOM 678 O O . PHE A 1 87 ? -0.809 6.125 -6.783 1.00 97.44 87 PHE A O 1
ATOM 685 N N . LEU A 1 88 ? -1.172 4.109 -7.711 1.00 97.56 88 LEU A N 1
ATOM 686 C CA . LEU A 1 88 ? -1.788 3.524 -6.520 1.00 97.56 88 LEU A CA 1
ATOM 687 C C . LEU A 1 88 ? -0.813 3.504 -5.333 1.00 97.56 88 LEU A C 1
ATOM 689 O O . LEU A 1 88 ? -1.192 3.891 -4.230 1.00 97.56 88 LEU A O 1
ATOM 693 N N . GLN A 1 89 ? 0.453 3.144 -5.568 1.00 97.50 89 GLN A N 1
ATOM 694 C CA . GLN A 1 89 ? 1.517 3.245 -4.562 1.00 97.50 89 GLN A CA 1
ATOM 695 C C . GLN A 1 89 ? 1.673 4.678 -4.042 1.00 97.50 89 GLN A C 1
ATOM 697 O O . GLN A 1 89 ? 1.760 4.891 -2.835 1.00 97.50 89 GLN A O 1
ATOM 702 N N . GLY A 1 90 ? 1.653 5.668 -4.938 1.00 97.62 90 GLY A N 1
ATOM 703 C CA . GLY A 1 90 ? 1.695 7.082 -4.576 1.00 97.62 90 GLY A CA 1
ATOM 704 C C . GLY A 1 90 ? 0.530 7.502 -3.681 1.00 97.62 90 GLY A C 1
ATOM 705 O O . GLY A 1 90 ? 0.759 8.133 -2.654 1.00 97.62 90 GLY A O 1
ATOM 706 N N . VAL A 1 91 ? -0.703 7.110 -4.018 1.00 96.44 91 VAL A N 1
ATOM 707 C CA . VAL A 1 91 ? -1.898 7.406 -3.205 1.00 96.44 91 VAL A CA 1
ATOM 708 C C . VAL A 1 91 ? -1.771 6.823 -1.796 1.00 96.44 91 VAL A C 1
ATOM 710 O O . VAL A 1 91 ? -2.021 7.533 -0.823 1.00 96.44 91 VAL A O 1
ATOM 713 N N . VAL A 1 92 ? -1.332 5.566 -1.671 1.00 95.94 92 VAL A N 1
ATOM 714 C CA . VAL A 1 92 ? -1.126 4.925 -0.360 1.00 95.94 92 VAL A CA 1
ATOM 715 C C . VAL A 1 92 ? -0.064 5.666 0.459 1.00 95.94 92 VAL A C 1
ATOM 717 O O . VAL A 1 92 ? -0.294 5.964 1.630 1.00 95.94 92 VAL A O 1
ATOM 720 N N . MET A 1 93 ? 1.068 6.032 -0.152 1.00 96.69 93 MET A N 1
ATOM 721 C CA . MET A 1 93 ? 2.130 6.777 0.542 1.00 96.69 93 MET A CA 1
ATOM 722 C C . MET A 1 93 ? 1.690 8.177 0.964 1.00 96.69 93 MET A C 1
ATOM 724 O O . MET A 1 93 ? 2.080 8.632 2.035 1.00 96.69 93 MET A O 1
ATOM 728 N N . ILE A 1 94 ? 0.874 8.857 0.154 1.00 95.69 94 ILE A N 1
ATOM 729 C CA . ILE A 1 94 ? 0.291 10.153 0.524 1.00 95.69 94 ILE A CA 1
ATOM 730 C C . ILE A 1 94 ? -0.616 9.983 1.743 1.00 95.69 94 ILE A C 1
ATOM 732 O O . ILE A 1 94 ? -0.494 10.755 2.688 1.00 95.69 94 ILE A O 1
ATOM 736 N N . GLY A 1 95 ? -1.471 8.957 1.762 1.00 92.81 95 GLY A N 1
ATOM 737 C CA . GLY A 1 95 ? -2.303 8.650 2.928 1.00 92.81 95 GLY A CA 1
ATOM 738 C C . GLY A 1 95 ? -1.469 8.423 4.192 1.00 92.81 95 GLY A C 1
ATOM 739 O O . GLY A 1 95 ? -1.747 9.020 5.231 1.00 92.81 95 GLY A O 1
ATOM 740 N N . ALA A 1 96 ? -0.393 7.639 4.088 1.00 91.25 96 ALA A N 1
ATOM 741 C CA . ALA A 1 96 ? 0.539 7.419 5.194 1.00 91.25 96 ALA A CA 1
ATOM 742 C C . ALA A 1 96 ? 1.236 8.716 5.650 1.00 91.25 96 ALA A C 1
ATOM 744 O O . ALA A 1 96 ? 1.372 8.961 6.847 1.00 91.25 96 ALA A O 1
ATOM 745 N N . ALA A 1 97 ? 1.650 9.577 4.717 1.00 92.69 97 ALA A N 1
ATOM 746 C CA . ALA A 1 97 ? 2.270 10.860 5.040 1.00 92.69 97 ALA A CA 1
ATOM 747 C C . ALA A 1 97 ? 1.296 11.815 5.750 1.00 92.69 97 ALA A C 1
ATOM 749 O O . ALA A 1 97 ? 1.688 12.476 6.708 1.00 92.69 97 ALA A O 1
ATOM 750 N N . VAL A 1 98 ? 0.028 11.856 5.323 1.00 92.44 98 VAL A N 1
ATOM 751 C CA . VAL A 1 98 ? -1.022 12.661 5.971 1.00 92.44 98 VAL A CA 1
ATOM 752 C C . VAL A 1 98 ? -1.233 12.216 7.416 1.00 92.44 98 VAL A C 1
ATOM 754 O O . VAL A 1 98 ? -1.231 13.067 8.299 1.00 92.44 98 VAL A O 1
ATOM 757 N N . ILE A 1 99 ? -1.321 10.905 7.672 1.00 89.12 99 ILE A N 1
ATOM 758 C CA . ILE A 1 99 ? -1.382 10.365 9.041 1.00 89.12 99 ILE A CA 1
ATOM 759 C C . ILE A 1 99 ? -0.199 10.863 9.870 1.00 89.12 99 ILE A C 1
ATOM 761 O O . ILE A 1 99 ? -0.389 11.335 10.984 1.00 89.12 99 ILE A O 1
ATOM 765 N N . HIS A 1 100 ? 1.025 10.744 9.350 1.00 86.56 100 HIS A N 1
ATOM 766 C CA . HIS A 1 100 ? 2.217 11.139 10.099 1.00 86.56 100 HIS A CA 1
ATOM 767 C C . HIS A 1 100 ? 2.234 12.627 10.444 1.00 86.56 100 HIS A C 1
ATOM 769 O O . HIS A 1 100 ? 2.673 12.977 11.534 1.00 86.56 100 HIS A O 1
ATOM 775 N N . ILE A 1 101 ? 1.750 13.480 9.539 1.00 89.69 101 ILE A N 1
ATOM 776 C CA . ILE A 1 101 ? 1.617 14.917 9.789 1.00 89.69 101 ILE A CA 1
ATOM 777 C C . ILE A 1 101 ? 0.568 15.157 10.877 1.00 89.69 101 ILE A C 1
ATOM 779 O O . ILE A 1 101 ? 0.877 15.797 11.876 1.00 89.69 101 ILE A O 1
ATOM 783 N N . MET A 1 102 ? -0.626 14.578 10.737 1.00 87.44 102 MET A N 1
ATOM 784 C CA . MET A 1 102 ? -1.715 14.733 11.711 1.00 87.44 102 MET A CA 1
ATOM 785 C C . MET A 1 102 ? -1.361 14.191 13.100 1.00 87.44 102 MET A C 1
ATOM 787 O O . MET A 1 102 ? -1.805 14.738 14.096 1.00 87.44 102 MET A O 1
ATOM 791 N N . ALA A 1 103 ? -0.563 13.124 13.176 1.00 81.31 103 ALA A N 1
ATOM 792 C CA . ALA A 1 103 ? -0.114 12.536 14.437 1.00 81.31 103 ALA A CA 1
ATOM 793 C C . ALA A 1 103 ? 1.069 13.283 15.082 1.00 81.31 103 ALA A C 1
ATOM 795 O O . ALA A 1 103 ? 1.459 12.948 16.200 1.00 81.31 103 ALA A O 1
ATOM 796 N N . SER A 1 104 ? 1.687 14.228 14.365 1.00 77.94 104 SER A N 1
ATOM 797 C CA . SER A 1 104 ? 2.797 15.056 14.860 1.00 77.94 104 SER A CA 1
ATOM 798 C C . SER A 1 104 ? 2.363 16.428 15.388 1.00 77.94 104 SER A C 1
ATOM 800 O O . SER A 1 104 ? 3.199 17.144 15.943 1.00 77.94 104 SER A O 1
ATOM 802 N N . GLU A 1 105 ? 1.087 16.777 15.206 1.00 57.34 105 GLU A N 1
ATOM 803 C CA . GLU A 1 105 ? 0.417 17.956 15.774 1.00 57.34 105 GLU A CA 1
ATOM 804 C C . GLU A 1 105 ? -0.207 17.632 17.140 1.00 57.34 105 GLU A C 1
ATOM 806 O O . GLU A 1 105 ? -0.163 18.526 18.018 1.00 57.34 105 GLU A O 1
#

Nearest PDB structures (foldseek):
  9h9e-assembly1_C  TM=9.082E-01  e=2.750E-03  Homo sapiens

Solvent-accessible surface area (backbone atoms only — not comparable to full-atom values): 5487 Å² total; per-residue (Å²): 112,70,68,58,55,51,51,52,52,52,53,51,49,51,54,52,34,53,54,32,41,52,58,10,45,31,48,67,37,48,89,80,38,48,70,59,20,54,50,45,59,61,48,28,49,57,51,29,60,76,68,47,36,62,84,74,76,44,52,37,67,57,48,37,41,49,53,16,48,50,32,41,51,22,40,57,30,39,74,79,41,45,69,61,8,52,48,50,48,48,54,53,51,48,54,55,49,50,50,54,54,65,74,71,110

Sequence (105 aa):
MVKAKLIVSIVIRLMLSAVFLMAGTVKLTDKLDENTHEMMLKGFDTYAEMFKIDTLGLNPDQFRVFVGTLEVISVVLLWFVPLAGSFLQGVVMIGAAVIHIMASE

Foldseek 3Di:
DVVVVVVVLVVVLVVLLVVLLLQLDLLQDCVVPVVSVVVQLVVLQVLCVVVVCVVVVDDSNRVSNVLSVLSNVLSVCCVVPVVSSVVSSVVSVVSVVVSVVVVVD

Mean predicted aligned error: 3.77 Å